Protein AF-A0A7V8YLW0-F1 (afdb_monomer_lite)

Sequence (93 aa):
MTFASPTLRLTEEQYRRIIGHCYDADRDPESKLLYEACGLLAGPVDAREEPTGVVSVVYPCANSEASARTYTVDSRDLIKAMRDAESRGDQLV

Structure (mmCIF, N/CA/C/O backbone):
data_AF-A0A7V8YLW0-F1
#
_entry.id   AF-A0A7V8YLW0-F1
#
loop_
_atom_site.group_PDB
_atom_site.id
_atom_site.type_symbol
_atom_site.label_atom_id
_atom_site.label_alt_id
_atom_site.label_comp_id
_atom_site.label_asym_id
_atom_site.label_entity_id
_atom_site.label_seq_id
_atom_site.pdbx_PDB_ins_code
_atom_site.Cartn_x
_atom_site.Cartn_y
_atom_site.Cartn_z
_atom_site.occupancy
_atom_site.B_iso_or_equiv
_atom_site.auth_seq_id
_atom_site.auth_comp_id
_atom_site.auth_asym_id
_atom_site.auth_atom_id
_atom_site.pdbx_PDB_model_num
ATOM 1 N N . MET A 1 1 ? 16.292 0.960 28.724 1.00 40.69 1 MET A N 1
ATOM 2 C CA . MET A 1 1 ? 15.693 1.507 27.491 1.00 40.69 1 MET A CA 1
ATOM 3 C C . MET A 1 1 ? 14.630 0.526 27.042 1.00 40.69 1 MET A C 1
ATOM 5 O O . MET A 1 1 ? 14.965 -0.537 26.542 1.00 40.69 1 MET A O 1
ATOM 9 N N . THR A 1 2 ? 13.370 0.809 27.348 1.00 46.03 2 THR A N 1
ATOM 10 C CA . THR A 1 2 ? 12.229 0.035 26.854 1.00 46.03 2 THR A CA 1
ATOM 11 C C . THR A 1 2 ? 12.013 0.452 25.405 1.00 46.03 2 THR A C 1
ATOM 13 O O . THR A 1 2 ? 11.732 1.620 25.150 1.00 46.03 2 THR A O 1
ATOM 16 N N . PHE A 1 3 ? 12.191 -0.463 24.452 1.00 49.94 3 PHE A N 1
ATOM 17 C CA . PHE A 1 3 ? 11.650 -0.246 23.114 1.00 49.94 3 PHE A CA 1
ATOM 18 C C . PHE A 1 3 ? 10.135 -0.093 23.275 1.00 49.94 3 PHE A C 1
ATOM 20 O O . PHE A 1 3 ? 9.500 -0.931 23.919 1.00 49.94 3 PHE A O 1
ATOM 27 N N . ALA A 1 4 ? 9.570 1.007 22.779 1.00 58.84 4 ALA A N 1
ATOM 28 C CA . ALA A 1 4 ? 8.125 1.145 22.690 1.00 58.84 4 ALA A CA 1
ATOM 29 C C . ALA A 1 4 ? 7.564 -0.053 21.899 1.00 58.84 4 ALA A C 1
ATOM 31 O O . ALA A 1 4 ? 8.195 -0.507 20.942 1.00 58.84 4 ALA A O 1
ATOM 32 N N . SER A 1 5 ? 6.413 -0.585 22.323 1.00 58.16 5 SER A N 1
ATOM 33 C CA . SER A 1 5 ? 5.667 -1.607 21.571 1.00 58.16 5 SER A CA 1
ATOM 34 C C . SER A 1 5 ? 5.543 -1.216 20.092 1.00 58.16 5 SER A C 1
ATOM 36 O O . SER A 1 5 ? 5.454 -0.023 19.805 1.00 58.16 5 SER A O 1
ATOM 38 N N . PRO A 1 6 ? 5.538 -2.183 19.154 1.00 59.88 6 PRO A N 1
ATOM 39 C CA . PRO A 1 6 ? 5.774 -1.904 17.744 1.00 59.88 6 PRO A CA 1
ATOM 40 C C . PRO A 1 6 ? 4.797 -0.869 17.180 1.00 59.88 6 PRO A C 1
ATOM 42 O O . PRO A 1 6 ? 3.579 -1.023 17.280 1.00 59.88 6 PRO A O 1
ATOM 45 N N . THR A 1 7 ? 5.397 0.158 16.573 1.00 81.69 7 THR A N 1
ATOM 46 C CA . THR A 1 7 ? 4.800 1.348 15.946 1.00 81.69 7 THR A CA 1
ATOM 47 C C . THR A 1 7 ? 3.882 1.021 14.755 1.00 81.69 7 THR A C 1
ATOM 49 O O . THR A 1 7 ? 3.087 1.861 14.356 1.00 81.69 7 THR A O 1
ATOM 52 N N . LEU A 1 8 ? 3.929 -0.206 14.218 1.00 92.25 8 LEU A N 1
ATOM 53 C CA . LEU A 1 8 ? 3.061 -0.697 13.142 1.00 92.25 8 LEU A CA 1
ATOM 54 C C . LEU A 1 8 ? 2.808 -2.205 13.314 1.00 92.25 8 LEU A C 1
ATOM 56 O O . LEU A 1 8 ? 3.739 -2.968 13.581 1.00 92.25 8 LEU A O 1
ATOM 60 N N . ARG A 1 9 ? 1.561 -2.650 13.156 1.00 95.06 9 ARG A N 1
ATOM 61 C CA . ARG A 1 9 ? 1.119 -4.039 13.331 1.00 95.06 9 ARG A CA 1
ATOM 62 C C . ARG A 1 9 ? 0.425 -4.529 12.069 1.00 95.06 9 ARG A C 1
ATOM 64 O O . ARG A 1 9 ? -0.590 -3.972 11.661 1.00 95.06 9 ARG A O 1
ATOM 71 N N . LEU A 1 10 ? 0.977 -5.600 11.511 1.00 96.25 10 LEU A N 1
ATOM 72 C CA . LEU A 1 10 ? 0.499 -6.291 10.319 1.00 96.25 10 LEU A CA 1
ATOM 73 C C . LEU A 1 10 ? 0.079 -7.714 10.692 1.00 96.25 10 LEU A C 1
ATOM 75 O O . LEU A 1 10 ? 0.688 -8.337 11.566 1.00 96.25 10 LEU A O 1
ATOM 79 N N . THR A 1 11 ? -0.901 -8.265 9.985 1.00 97.31 11 THR A N 1
ATOM 80 C CA . THR A 1 11 ? -1.076 -9.718 9.921 1.00 97.31 11 THR A CA 1
ATOM 81 C C . THR A 1 11 ? 0.031 -10.340 9.068 1.00 97.31 11 THR A C 1
ATOM 83 O O . THR A 1 11 ? 0.662 -9.674 8.241 1.00 97.31 11 THR A O 1
ATOM 86 N N . GLU A 1 12 ? 0.261 -11.644 9.224 1.00 97.94 12 GLU A N 1
ATOM 87 C CA . GLU A 1 12 ? 1.215 -12.359 8.369 1.00 97.94 12 GLU A CA 1
ATOM 88 C C . GLU A 1 12 ? 0.814 -12.299 6.884 1.00 97.94 12 GLU A C 1
ATOM 90 O O . GLU A 1 12 ? 1.670 -12.191 6.009 1.00 97.94 12 GLU A O 1
ATOM 95 N N . GLU A 1 13 ? -0.487 -12.311 6.591 1.00 98.38 13 GLU A N 1
ATOM 96 C CA . GLU A 1 13 ? -1.011 -12.168 5.232 1.00 98.38 13 GLU A CA 1
ATOM 97 C C . GLU A 1 13 ? -0.676 -10.797 4.630 1.00 98.38 13 GLU A C 1
ATOM 99 O O . GLU A 1 13 ? -0.168 -10.722 3.512 1.00 98.38 13 GLU A O 1
ATOM 104 N N . GLN A 1 14 ? -0.892 -9.715 5.384 1.00 98.31 14 GLN A N 1
ATOM 105 C CA . GLN A 1 14 ? -0.547 -8.357 4.957 1.00 98.31 14 GLN A CA 1
ATOM 106 C C . GLN A 1 14 ? 0.960 -8.213 4.732 1.00 98.31 14 GLN A C 1
ATOM 108 O O . GLN A 1 14 ? 1.380 -7.670 3.712 1.00 98.31 14 GLN A O 1
ATOM 113 N N . TYR A 1 15 ? 1.780 -8.759 5.632 1.00 97.56 15 TYR A N 1
ATOM 114 C CA . TYR A 1 15 ? 3.231 -8.778 5.461 1.00 97.56 15 TYR A CA 1
ATOM 115 C C . TYR A 1 15 ? 3.644 -9.520 4.183 1.00 97.56 15 TYR A C 1
ATOM 117 O O . TYR A 1 15 ? 4.390 -8.983 3.365 1.00 97.56 15 TYR A O 1
ATOM 125 N N . ARG A 1 16 ? 3.117 -10.729 3.955 1.00 98.25 16 ARG A N 1
ATOM 126 C CA . ARG A 1 16 ? 3.396 -11.500 2.734 1.00 98.25 16 ARG A CA 1
ATOM 127 C C . ARG A 1 16 ? 2.928 -10.777 1.476 1.00 98.25 16 ARG A C 1
ATOM 129 O O . ARG A 1 16 ? 3.607 -10.868 0.462 1.00 98.25 16 ARG A O 1
ATOM 136 N N . ARG A 1 17 ? 1.815 -10.044 1.533 1.00 98.12 17 ARG A N 1
ATOM 137 C CA . ARG A 1 17 ? 1.332 -9.217 0.419 1.00 98.12 17 ARG A CA 1
ATOM 138 C C . ARG A 1 17 ? 2.309 -8.092 0.075 1.00 98.12 17 ARG A C 1
ATOM 140 O O . ARG A 1 17 ? 2.563 -7.881 -1.106 1.00 98.12 17 ARG A O 1
ATOM 147 N N . ILE A 1 18 ? 2.881 -7.421 1.077 1.00 97.88 18 ILE A N 1
ATOM 148 C CA . ILE A 1 18 ? 3.915 -6.388 0.879 1.00 97.88 18 ILE A CA 1
ATOM 149 C C . ILE A 1 18 ? 5.161 -7.009 0.240 1.00 97.88 18 ILE A C 1
ATOM 151 O O . ILE A 1 18 ? 5.628 -6.541 -0.791 1.00 97.88 18 ILE A O 1
ATOM 155 N N . ILE A 1 19 ? 5.671 -8.101 0.813 1.00 97.75 19 ILE A N 1
ATOM 156 C CA . ILE A 1 19 ? 6.880 -8.754 0.297 1.00 97.75 19 ILE A CA 1
ATOM 157 C C . ILE A 1 19 ? 6.661 -9.332 -1.105 1.00 97.75 19 ILE A C 1
ATOM 159 O O . ILE A 1 19 ? 7.532 -9.198 -1.959 1.00 97.75 19 ILE A O 1
ATOM 163 N N . GLY A 1 20 ? 5.499 -9.935 -1.367 1.00 97.25 20 GLY A N 1
ATOM 164 C CA . GLY A 1 20 ? 5.121 -10.402 -2.700 1.00 97.25 20 GLY A CA 1
ATOM 165 C C . GLY A 1 20 ? 5.154 -9.270 -3.724 1.00 97.25 20 GLY A C 1
ATOM 166 O O . GLY A 1 20 ? 5.777 -9.417 -4.768 1.00 97.25 20 GLY A O 1
ATOM 167 N N . HIS A 1 21 ? 4.608 -8.101 -3.377 1.00 96.50 21 HIS A N 1
ATOM 168 C CA . HIS A 1 21 ? 4.655 -6.927 -4.246 1.00 96.50 21 HIS A CA 1
ATOM 169 C C . HIS A 1 21 ? 6.087 -6.492 -4.597 1.00 96.50 21 HIS A C 1
ATOM 171 O O . HIS A 1 21 ? 6.352 -6.170 -5.752 1.00 96.50 21 HIS A O 1
ATOM 177 N N . CYS A 1 22 ? 7.030 -6.562 -3.651 1.00 95.31 22 CYS A N 1
ATOM 178 C CA . CYS A 1 22 ? 8.442 -6.274 -3.926 1.00 95.31 22 CYS A CA 1
ATOM 179 C C . CYS A 1 22 ? 9.070 -7.223 -4.960 1.00 95.31 22 CYS A C 1
ATOM 181 O O . CYS A 1 22 ? 9.969 -6.816 -5.695 1.00 95.31 22 CYS A O 1
ATOM 183 N N . TYR A 1 23 ? 8.631 -8.483 -5.016 1.00 94.25 23 TYR A N 1
ATOM 184 C CA . TYR A 1 23 ? 9.125 -9.461 -5.990 1.00 94.25 23 TYR A CA 1
ATOM 185 C C . TYR A 1 23 ? 8.394 -9.400 -7.336 1.00 94.25 23 TYR A C 1
ATOM 187 O O . TYR A 1 23 ? 9.000 -9.723 -8.360 1.00 94.25 23 TYR A O 1
ATOM 195 N N . ASP A 1 24 ? 7.137 -8.957 -7.325 1.00 92.94 24 ASP A N 1
ATOM 196 C CA . ASP A 1 24 ? 6.276 -8.827 -8.505 1.00 92.94 24 ASP A CA 1
ATOM 197 C C . ASP A 1 24 ? 6.404 -7.459 -9.199 1.00 92.94 24 ASP A C 1
ATOM 199 O O . ASP A 1 24 ? 5.717 -7.212 -10.189 1.00 92.94 24 ASP A O 1
ATOM 203 N N . ALA A 1 25 ? 7.259 -6.565 -8.692 1.00 89.25 25 ALA A N 1
ATOM 204 C CA . ALA A 1 25 ? 7.458 -5.239 -9.264 1.00 89.25 25 ALA A CA 1
ATOM 205 C C . ALA A 1 25 ? 7.891 -5.300 -10.740 1.00 89.25 25 ALA A C 1
ATOM 207 O O . ALA A 1 25 ? 8.655 -6.177 -11.164 1.00 89.25 25 ALA A O 1
ATOM 208 N N . ASP A 1 26 ? 7.424 -4.325 -11.520 1.00 87.75 26 ASP A N 1
ATOM 209 C CA . ASP A 1 26 ? 7.806 -4.183 -12.923 1.00 87.75 26 ASP A CA 1
ATOM 210 C C . ASP A 1 26 ? 9.316 -3.964 -13.071 1.00 87.75 26 ASP A C 1
ATOM 212 O O . ASP A 1 26 ? 10.010 -3.544 -12.144 1.00 87.75 26 ASP A O 1
ATOM 216 N N . ARG A 1 27 ? 9.850 -4.274 -14.254 1.00 92.31 27 ARG A N 1
ATOM 217 C CA . ARG A 1 27 ? 11.288 -4.193 -14.528 1.00 92.31 27 ARG A CA 1
ATOM 218 C C . ARG A 1 27 ? 11.610 -3.088 -15.507 1.00 92.31 27 ARG A C 1
ATOM 220 O O . ARG A 1 27 ? 10.982 -2.974 -16.557 1.00 92.31 27 ARG A O 1
ATOM 227 N N . ASP A 1 28 ? 12.707 -2.406 -15.221 1.00 87.94 28 ASP A N 1
ATOM 228 C CA . ASP A 1 28 ? 13.402 -1.572 -16.181 1.00 87.94 28 ASP A CA 1
ATOM 229 C C . ASP A 1 28 ? 13.825 -2.419 -17.398 1.00 87.94 28 ASP A C 1
ATOM 231 O O . ASP A 1 28 ? 14.554 -3.411 -17.247 1.00 87.94 28 ASP A O 1
ATOM 235 N N . PRO A 1 29 ? 13.384 -2.070 -18.619 1.00 88.94 29 PRO A N 1
ATOM 236 C CA . PRO A 1 29 ? 13.701 -2.845 -19.808 1.00 88.94 29 PRO A CA 1
ATOM 237 C C . PRO A 1 29 ? 15.193 -2.817 -20.166 1.00 88.94 29 PRO A C 1
ATOM 239 O O . PRO A 1 29 ? 15.665 -3.783 -20.776 1.00 88.94 29 PRO A O 1
ATOM 242 N N . GLU A 1 30 ? 15.937 -1.781 -1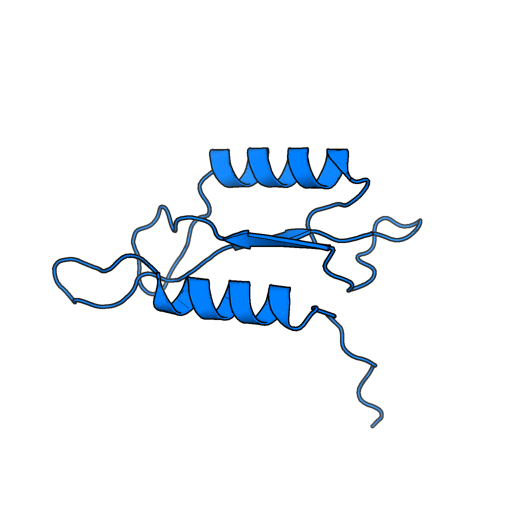9.778 1.00 91.25 30 GLU A N 1
ATOM 243 C CA . GLU A 1 30 ? 17.365 -1.621 -20.059 1.00 91.25 30 GLU A CA 1
ATOM 244 C C . GLU A 1 30 ? 18.222 -2.209 -18.938 1.00 91.25 30 GLU A C 1
ATOM 246 O O . GLU A 1 30 ? 18.991 -3.144 -19.171 1.00 91.25 30 GLU A O 1
ATOM 251 N N . SER A 1 31 ? 18.066 -1.707 -17.709 1.00 90.50 31 SER A N 1
ATOM 252 C CA . SER A 1 31 ? 18.915 -2.108 -16.577 1.00 90.50 31 SER A CA 1
ATOM 253 C C . SER A 1 31 ? 18.529 -3.463 -15.974 1.00 90.50 31 SER A C 1
ATOM 255 O O . SER A 1 31 ? 19.311 -4.048 -15.221 1.00 90.50 31 SER A O 1
ATOM 257 N N . LYS A 1 32 ? 17.331 -3.976 -16.303 1.00 89.81 32 LYS A N 1
ATOM 258 C CA . LYS A 1 32 ? 16.704 -5.190 -15.737 1.00 89.81 32 LYS A CA 1
ATOM 259 C C . LYS A 1 32 ? 16.451 -5.133 -14.231 1.00 89.81 32 LYS A C 1
ATOM 261 O O . LYS A 1 32 ? 16.012 -6.135 -13.650 1.00 89.81 32 LYS A O 1
ATOM 266 N N . LEU A 1 33 ? 16.700 -3.981 -13.609 1.00 90.06 33 LEU A N 1
ATOM 267 C CA . LEU A 1 33 ? 16.373 -3.733 -12.217 1.00 90.06 33 LEU A CA 1
ATOM 268 C C . LEU A 1 33 ? 14.857 -3.706 -12.040 1.00 90.06 33 LEU A C 1
ATOM 270 O O . LEU A 1 33 ? 14.121 -3.292 -12.932 1.00 90.06 33 LEU A O 1
ATOM 274 N N . LEU A 1 34 ? 14.408 -4.173 -10.881 1.00 93.12 34 LEU A N 1
ATOM 275 C CA . LEU A 1 34 ? 13.025 -3.996 -10.462 1.00 93.12 34 LEU A CA 1
ATOM 276 C C . LEU A 1 34 ? 12.806 -2.517 -10.146 1.00 93.12 34 LEU A C 1
ATOM 278 O O . LEU A 1 34 ? 13.664 -1.884 -9.523 1.00 93.12 34 LEU A O 1
ATOM 282 N N . TYR A 1 35 ? 11.674 -1.979 -10.575 1.00 95.06 35 TYR A N 1
ATOM 283 C CA . TYR A 1 35 ? 11.193 -0.706 -10.077 1.00 95.06 35 TYR A CA 1
ATOM 284 C C . TYR A 1 35 ? 10.887 -0.821 -8.586 1.00 95.06 35 TYR A C 1
ATOM 286 O O . TYR A 1 35 ? 10.610 -1.900 -8.060 1.00 95.06 35 TYR A O 1
ATOM 294 N N . GLU A 1 36 ? 10.995 0.304 -7.894 1.00 95.69 36 GLU A N 1
ATOM 295 C CA . GLU A 1 36 ? 10.610 0.401 -6.496 1.00 95.69 36 GLU A CA 1
ATOM 296 C C . GLU A 1 36 ? 9.112 0.062 -6.367 1.00 95.69 36 GLU A C 1
ATOM 298 O O . GLU A 1 36 ? 8.310 0.454 -7.219 1.00 95.69 36 GLU A O 1
ATOM 303 N N . ALA A 1 37 ? 8.772 -0.730 -5.347 1.00 96.00 37 ALA A N 1
ATOM 304 C CA . ALA A 1 37 ? 7.440 -1.286 -5.121 1.00 96.00 37 ALA A CA 1
ATOM 305 C C . ALA A 1 37 ? 6.700 -0.481 -4.041 1.00 96.00 37 ALA A C 1
ATOM 307 O O . ALA A 1 37 ? 6.635 -0.878 -2.872 1.00 96.00 37 ALA A O 1
ATOM 308 N N . CYS A 1 38 ? 6.160 0.668 -4.447 1.00 96.50 38 CYS A N 1
ATOM 309 C CA . CYS A 1 38 ? 5.422 1.559 -3.566 1.00 96.50 38 CYS A CA 1
ATOM 310 C C . CYS A 1 38 ? 3.992 1.072 -3.288 1.00 96.50 38 CYS A C 1
ATOM 312 O O . CYS A 1 38 ? 3.380 0.296 -4.021 1.00 96.50 38 CYS A O 1
ATOM 314 N N . GLY A 1 39 ? 3.408 1.576 -2.208 1.00 97.06 39 GLY A N 1
ATOM 315 C CA . GLY A 1 39 ? 2.033 1.261 -1.854 1.00 97.06 39 GLY A CA 1
ATOM 316 C C . GLY A 1 39 ? 1.519 2.121 -0.717 1.00 97.06 39 GLY A C 1
ATOM 317 O O . GLY A 1 39 ? 2.232 2.969 -0.180 1.00 97.06 39 GLY A O 1
ATOM 318 N N . LEU A 1 40 ? 0.265 1.882 -0.352 1.00 98.31 40 LEU A N 1
ATOM 319 C CA . LEU A 1 40 ? -0.432 2.580 0.722 1.00 98.31 40 LEU A CA 1
ATOM 320 C C . LEU A 1 40 ? -0.918 1.581 1.773 1.00 98.31 40 LEU A C 1
ATOM 322 O O . LEU A 1 40 ? -1.265 0.437 1.458 1.00 98.31 40 LEU A O 1
ATOM 326 N N . LEU A 1 41 ? -0.986 2.035 3.019 1.00 98.31 41 LEU A N 1
ATOM 327 C CA . LEU A 1 41 ? -1.571 1.301 4.134 1.00 98.31 41 LEU A CA 1
ATOM 328 C C . LEU A 1 41 ? -2.822 2.037 4.600 1.00 98.31 41 LEU A C 1
ATOM 330 O O . LEU A 1 41 ? -2.856 3.265 4.586 1.00 98.31 41 LEU A O 1
ATOM 334 N N . ALA A 1 42 ? -3.840 1.286 5.008 1.00 98.44 42 ALA A N 1
ATOM 335 C CA . ALA A 1 42 ? -4.968 1.831 5.748 1.00 98.44 42 ALA A CA 1
ATOM 336 C C . ALA A 1 42 ? -5.119 1.144 7.096 1.00 98.44 42 ALA A C 1
ATOM 338 O O . ALA A 1 42 ? -4.732 -0.018 7.263 1.00 98.44 42 ALA A O 1
ATOM 339 N N . GLY A 1 43 ? -5.697 1.870 8.041 1.00 97.88 43 GLY A N 1
ATOM 340 C CA . GLY A 1 43 ? -5.956 1.384 9.380 1.00 97.88 43 GLY A CA 1
ATOM 341 C C . GLY A 1 43 ? -6.798 2.350 10.206 1.00 97.88 43 GLY A C 1
ATOM 342 O O . GLY A 1 43 ? -7.051 3.484 9.786 1.00 97.88 43 GLY A O 1
ATOM 343 N N . PRO A 1 44 ? -7.227 1.908 11.397 1.00 97.31 44 PRO A N 1
ATOM 344 C CA . PRO A 1 44 ? -8.027 2.738 12.275 1.00 97.31 44 PRO A CA 1
ATOM 345 C C . PRO A 1 44 ? -7.186 3.855 12.897 1.00 97.31 44 PRO A C 1
ATOM 347 O O . PRO A 1 44 ? -6.043 3.638 13.329 1.00 97.31 44 PRO A O 1
ATOM 350 N N . VAL A 1 45 ? -7.809 5.025 13.012 1.00 95.19 45 VAL A N 1
ATOM 351 C CA . VAL A 1 45 ? -7.313 6.190 13.752 1.00 95.19 45 VAL A CA 1
ATOM 352 C C . VAL A 1 45 ? -8.065 6.341 15.077 1.00 95.19 45 VAL A C 1
ATOM 354 O O . VAL A 1 45 ? -9.180 5.837 15.234 1.00 95.19 45 VAL A O 1
ATOM 357 N N . ASP A 1 46 ? -7.448 6.986 16.062 1.00 94.31 46 ASP A N 1
ATOM 358 C CA . ASP A 1 46 ? -8.087 7.267 17.345 1.00 94.31 46 ASP A CA 1
ATOM 359 C C . ASP A 1 46 ? -8.989 8.518 17.293 1.00 94.31 46 ASP A C 1
ATOM 361 O O . ASP A 1 46 ? -9.190 9.142 16.251 1.00 94.31 46 ASP A O 1
ATOM 365 N N . ALA A 1 47 ? -9.560 8.905 18.438 1.00 94.19 47 ALA A N 1
ATOM 366 C CA . ALA A 1 47 ? -10.454 10.064 18.531 1.00 94.19 47 ALA A CA 1
ATOM 367 C C . ALA A 1 47 ? -9.782 11.420 18.218 1.00 94.19 47 ALA A C 1
ATOM 369 O O . ALA A 1 47 ? -10.470 12.439 18.173 1.00 94.19 47 ALA A O 1
ATOM 370 N N . ARG A 1 48 ? -8.454 11.453 18.064 1.00 94.12 48 ARG A N 1
ATOM 371 C CA . ARG A 1 48 ? -7.657 12.623 17.678 1.00 94.12 48 ARG A CA 1
ATOM 372 C C . ARG A 1 48 ? -7.166 12.534 16.233 1.00 94.12 48 ARG A C 1
ATOM 374 O O . ARG A 1 48 ? -6.342 13.353 15.854 1.00 94.12 48 ARG A O 1
ATOM 381 N N . GLU A 1 49 ? -7.674 11.570 15.464 1.00 92.56 49 G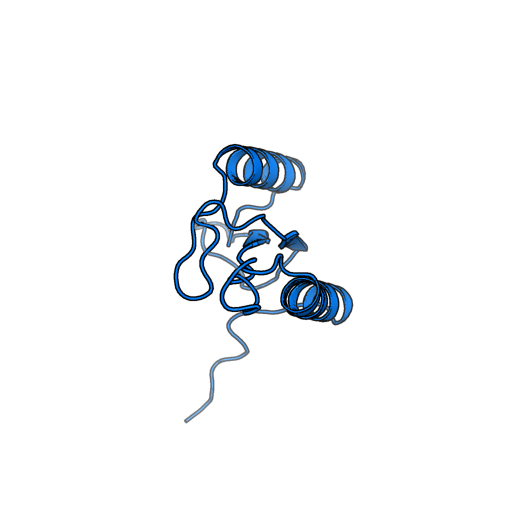LU A N 1
ATOM 382 C CA . GLU A 1 49 ? -7.243 11.269 14.094 1.00 92.56 49 GLU A CA 1
ATOM 383 C C . GLU A 1 49 ? -5.791 10.770 14.005 1.00 92.56 49 GLU A C 1
ATOM 385 O O . GLU A 1 49 ? -5.177 10.805 12.943 1.00 92.56 49 GLU A O 1
ATOM 390 N N . GLU A 1 50 ? -5.241 10.245 15.105 1.00 92.62 50 GLU A N 1
ATOM 391 C CA . GLU A 1 50 ? -3.895 9.675 15.110 1.00 92.62 50 GLU A CA 1
ATOM 392 C C . GLU A 1 50 ? -3.938 8.181 14.752 1.00 92.62 50 GLU A C 1
ATOM 394 O O . GLU A 1 50 ? -4.763 7.440 15.305 1.00 92.62 50 GLU A O 1
ATOM 399 N N . PRO A 1 51 ? -3.044 7.681 13.878 1.00 93.88 51 PRO A N 1
ATOM 400 C CA . PRO A 1 51 ? -2.960 6.262 13.567 1.00 93.88 51 PRO A CA 1
ATOM 401 C C . PRO A 1 51 ? -2.776 5.406 14.816 1.00 93.88 51 PRO A C 1
ATOM 403 O O . PRO A 1 51 ? -1.820 5.559 15.579 1.00 93.88 51 PRO A O 1
ATOM 406 N N . THR A 1 52 ? -3.638 4.406 14.993 1.00 94.12 52 THR A N 1
ATOM 407 C CA . THR A 1 52 ? -3.470 3.452 16.099 1.00 94.12 52 THR A CA 1
ATOM 408 C C . THR A 1 52 ? -2.274 2.520 15.888 1.00 94.12 52 THR A C 1
ATOM 410 O O . THR A 1 52 ? -1.889 1.800 16.809 1.00 94.12 52 THR A O 1
ATOM 413 N N . GLY A 1 53 ? -1.707 2.476 14.677 1.00 94.62 53 GLY A N 1
ATOM 414 C CA . GLY A 1 53 ? -0.625 1.578 14.277 1.00 94.62 53 GLY A CA 1
ATOM 415 C C . GLY A 1 53 ? -1.087 0.163 13.916 1.00 94.62 53 GLY A C 1
ATOM 416 O O . GLY A 1 53 ? -0.254 -0.723 13.776 1.00 94.62 53 GLY A O 1
ATOM 417 N N . VAL A 1 54 ? -2.391 -0.110 13.814 1.00 96.12 54 VAL A N 1
ATOM 418 C CA . VAL A 1 54 ? -2.907 -1.353 13.208 1.00 96.12 54 VAL A CA 1
ATOM 419 C C . VAL A 1 54 ? -3.140 -1.112 11.723 1.00 96.12 54 VAL A C 1
ATOM 421 O O . VAL A 1 54 ? -3.740 -0.107 11.370 1.00 96.12 54 VAL A O 1
ATOM 424 N N . VAL A 1 55 ? -2.721 -2.041 10.867 1.00 97.81 55 VAL A N 1
ATOM 425 C CA . VAL A 1 55 ? -3.086 -2.028 9.446 1.00 97.81 55 VAL A CA 1
ATOM 426 C C . VAL A 1 55 ? -4.287 -2.935 9.227 1.00 97.81 55 VAL A C 1
ATOM 428 O O . VAL A 1 55 ? -4.283 -4.104 9.618 1.00 97.81 55 VAL A O 1
ATOM 431 N N . SER A 1 56 ? -5.311 -2.415 8.567 1.00 97.62 56 SER A N 1
ATOM 432 C CA . SER A 1 56 ? -6.469 -3.174 8.103 1.00 97.62 56 SER A CA 1
ATOM 433 C C . SER A 1 56 ? -6.297 -3.626 6.651 1.00 97.62 56 SER A C 1
ATOM 435 O O . SER A 1 56 ? -6.637 -4.765 6.323 1.00 97.62 56 SER A O 1
ATOM 437 N N . VAL A 1 57 ? -5.702 -2.792 5.790 1.00 98.19 57 VAL A N 1
ATOM 438 C CA . VAL A 1 57 ? -5.557 -3.063 4.350 1.00 98.19 57 VAL A CA 1
ATOM 439 C C . VAL A 1 57 ? -4.196 -2.607 3.821 1.00 98.19 57 VAL A C 1
ATOM 441 O O . VAL A 1 57 ? -3.672 -1.567 4.207 1.00 98.19 57 VAL A O 1
ATOM 444 N N . VAL A 1 58 ? -3.645 -3.396 2.894 1.00 98.56 58 VAL A N 1
ATOM 445 C CA . VAL A 1 58 ? -2.446 -3.070 2.110 1.00 98.56 58 VAL A CA 1
ATOM 446 C C . VAL A 1 58 ? -2.849 -2.890 0.648 1.00 98.56 58 VAL A C 1
ATOM 448 O O . VAL A 1 58 ? -3.380 -3.826 0.031 1.00 98.56 58 VAL A O 1
ATOM 451 N N . TYR A 1 59 ? -2.525 -1.732 0.077 1.00 98.25 59 TYR A N 1
ATOM 452 C CA . TYR A 1 59 ? -2.732 -1.403 -1.331 1.00 98.25 59 TYR A CA 1
ATOM 453 C C . TYR A 1 59 ? -1.381 -1.339 -2.059 1.00 98.25 59 TYR A C 1
ATOM 455 O O . TYR A 1 59 ? -0.707 -0.313 -1.993 1.00 98.25 59 TYR A O 1
ATOM 463 N N . PRO A 1 60 ? -0.964 -2.415 -2.749 1.00 97.12 60 PRO A N 1
ATOM 464 C CA . PRO A 1 60 ? 0.112 -2.337 -3.730 1.00 97.12 60 PRO A CA 1
ATOM 465 C C . PRO A 1 60 ? -0.250 -1.330 -4.820 1.00 97.12 60 PRO A C 1
ATOM 467 O O . PRO A 1 60 ? -1.379 -1.366 -5.325 1.00 97.12 60 PRO A O 1
ATOM 470 N N . CYS A 1 61 ? 0.690 -0.466 -5.185 1.00 95.69 61 CYS A N 1
ATOM 471 C CA . CYS A 1 61 ? 0.502 0.542 -6.219 1.00 95.69 61 CYS A CA 1
ATOM 472 C C . CYS A 1 61 ? 1.531 0.342 -7.329 1.00 95.69 61 CYS A C 1
ATOM 474 O O . CYS A 1 61 ? 2.625 -0.172 -7.107 1.00 95.69 61 CYS A O 1
ATOM 476 N N . ALA A 1 62 ? 1.185 0.749 -8.547 1.00 88.62 62 ALA A N 1
ATOM 477 C CA . ALA A 1 62 ? 2.194 0.849 -9.590 1.00 88.62 62 ALA A CA 1
ATOM 478 C C . ALA A 1 62 ? 3.053 2.097 -9.343 1.00 88.62 62 ALA A C 1
ATOM 480 O O . ALA A 1 62 ? 2.523 3.183 -9.094 1.00 88.62 62 ALA A O 1
ATOM 481 N N . ASN A 1 63 ? 4.373 1.957 -9.458 1.00 94.69 63 ASN A N 1
ATOM 482 C CA . ASN A 1 63 ? 5.278 3.096 -9.428 1.00 94.69 63 ASN A CA 1
ATOM 483 C C . ASN A 1 63 ? 5.233 3.831 -10.774 1.00 94.69 63 ASN A C 1
ATOM 485 O O . ASN A 1 63 ? 5.846 3.404 -11.755 1.00 94.69 63 ASN A O 1
ATOM 489 N N . SER A 1 64 ? 4.532 4.964 -10.817 1.00 95.75 64 SER A N 1
ATOM 490 C CA . SER A 1 64 ? 4.345 5.735 -12.049 1.00 95.75 64 SER A CA 1
ATOM 491 C C . SER A 1 64 ? 5.615 6.441 -12.538 1.00 95.75 64 SER A C 1
ATOM 493 O O . SER A 1 64 ? 5.624 6.946 -13.657 1.00 95.75 64 SER A 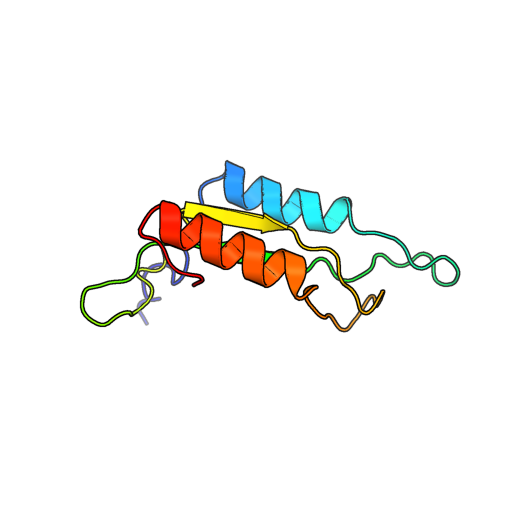O 1
ATOM 495 N N . GLU A 1 65 ? 6.684 6.490 -11.734 1.00 96.00 65 GLU A N 1
ATOM 496 C CA . GLU A 1 65 ? 7.996 6.981 -12.178 1.00 96.00 65 GLU A CA 1
ATOM 497 C C . GLU A 1 65 ? 8.815 5.931 -12.924 1.00 96.00 65 GLU A C 1
ATOM 499 O O . GLU A 1 65 ? 9.826 6.292 -13.523 1.00 96.00 65 GLU A O 1
ATOM 504 N N . ALA A 1 66 ? 8.406 4.655 -12.897 1.00 94.75 66 ALA A N 1
ATOM 505 C CA . ALA A 1 66 ? 9.138 3.568 -13.544 1.00 94.75 66 ALA A CA 1
ATOM 506 C C . ALA A 1 66 ? 10.639 3.597 -13.172 1.00 94.75 66 ALA A C 1
ATOM 508 O O . ALA A 1 66 ? 11.525 3.592 -14.029 1.00 94.75 66 ALA A O 1
ATOM 509 N N . SER A 1 67 ? 10.920 3.696 -11.866 1.00 94.50 67 SER A N 1
ATOM 510 C CA . SER A 1 67 ? 12.258 3.914 -11.312 1.00 94.50 67 SER A CA 1
ATOM 511 C C . SER A 1 67 ? 12.568 2.903 -10.216 1.00 94.50 67 SER A C 1
ATOM 513 O O . SER A 1 67 ? 11.737 2.594 -9.372 1.00 94.50 67 SER A O 1
ATOM 515 N N . ALA A 1 68 ? 13.803 2.403 -10.195 1.00 94.81 68 ALA A N 1
ATOM 516 C CA . ALA A 1 68 ? 14.299 1.510 -9.144 1.00 94.81 68 ALA A CA 1
ATOM 517 C C . ALA A 1 68 ? 14.678 2.241 -7.839 1.00 94.81 68 ALA A C 1
ATOM 519 O O . ALA A 1 68 ? 15.125 1.607 -6.885 1.00 94.81 68 ALA A O 1
ATOM 520 N N . ARG A 1 69 ? 14.610 3.580 -7.812 1.00 94.00 69 ARG A N 1
ATOM 521 C CA . ARG A 1 69 ? 15.135 4.407 -6.704 1.00 94.00 69 ARG A CA 1
ATOM 522 C C . ARG A 1 69 ? 14.143 5.415 -6.153 1.00 94.00 69 ARG A C 1
ATOM 524 O O . ARG A 1 69 ? 14.247 5.794 -4.992 1.00 94.00 69 ARG A O 1
ATOM 531 N N . THR A 1 70 ? 13.265 5.903 -7.010 1.00 96.62 70 THR A N 1
ATOM 532 C CA . THR A 1 70 ? 12.273 6.925 -6.698 1.00 96.62 70 THR A CA 1
ATOM 533 C C . THR A 1 70 ? 10.904 6.380 -7.037 1.00 96.62 70 THR A C 1
ATOM 535 O O . THR A 1 70 ? 10.787 5.415 -7.799 1.00 96.62 70 THR A O 1
ATOM 538 N N . TYR A 1 71 ? 9.878 6.972 -6.443 1.00 97.06 71 TYR A N 1
ATOM 539 C CA . TYR A 1 71 ? 8.525 6.520 -6.661 1.00 97.06 71 TYR A CA 1
ATOM 540 C C . TYR A 1 71 ? 7.548 7.676 -6.689 1.00 97.06 71 TYR A C 1
ATOM 542 O O . TYR A 1 71 ? 7.684 8.653 -5.955 1.00 97.06 71 TYR A O 1
ATOM 550 N N . THR A 1 72 ? 6.507 7.478 -7.486 1.00 97.44 72 THR A N 1
ATOM 551 C CA . THR A 1 72 ? 5.255 8.210 -7.368 1.00 97.44 72 THR A CA 1
ATOM 552 C C . THR A 1 72 ? 4.123 7.192 -7.389 1.00 97.44 72 THR A C 1
ATOM 554 O O . THR A 1 72 ? 4.105 6.284 -8.221 1.00 97.44 72 THR A O 1
ATOM 557 N N . VAL A 1 73 ? 3.191 7.327 -6.446 1.00 96.62 73 VAL A N 1
ATOM 558 C CA . VAL A 1 73 ? 1.929 6.580 -6.471 1.00 96.62 73 VAL A CA 1
ATOM 559 C C . VAL A 1 73 ? 1.009 7.244 -7.492 1.00 96.62 73 VAL A C 1
ATOM 561 O O . VAL A 1 73 ? 0.770 8.452 -7.409 1.00 96.62 73 VAL A O 1
ATOM 564 N N . ASP A 1 74 ? 0.467 6.470 -8.435 1.00 94.38 74 ASP A N 1
ATOM 565 C CA . ASP A 1 74 ? -0.515 6.993 -9.388 1.00 94.38 74 ASP A CA 1
ATOM 566 C C . ASP A 1 74 ? -1.723 7.587 -8.643 1.00 94.38 74 ASP A C 1
ATOM 568 O O . ASP A 1 74 ? -2.289 6.986 -7.725 1.00 94.38 74 ASP A O 1
ATOM 572 N N . SER A 1 75 ? -2.152 8.789 -9.036 1.00 95.81 75 SER A N 1
ATOM 573 C CA . SER A 1 75 ? -3.227 9.494 -8.329 1.00 95.81 75 SER A CA 1
ATOM 574 C C . SER A 1 75 ? -4.560 8.738 -8.345 1.00 95.81 75 SER A C 1
ATOM 576 O O . SER A 1 75 ? -5.378 8.926 -7.443 1.00 95.81 75 SER A O 1
ATOM 578 N N . ARG A 1 76 ? -4.813 7.877 -9.341 1.00 96.12 76 ARG A N 1
ATOM 579 C CA . ARG A 1 76 ? -6.019 7.037 -9.376 1.00 96.12 76 ARG A CA 1
ATOM 580 C C . ARG A 1 76 ? -5.958 5.949 -8.314 1.00 96.12 76 ARG A C 1
ATOM 582 O O . ARG A 1 76 ? -6.981 5.702 -7.676 1.00 96.12 76 ARG A O 1
ATOM 589 N N . ASP A 1 77 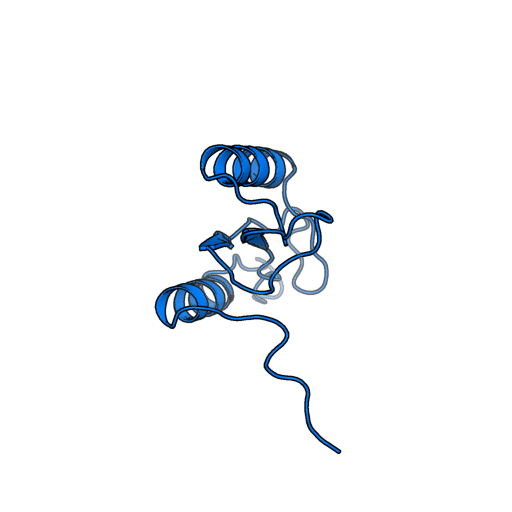? -4.789 5.349 -8.106 1.00 96.38 77 ASP A N 1
ATOM 590 C CA . ASP A 1 77 ? -4.579 4.354 -7.053 1.00 96.38 77 ASP A CA 1
ATOM 591 C C . ASP A 1 77 ? -4.738 4.992 -5.673 1.00 96.38 77 ASP A C 1
ATOM 593 O O . ASP A 1 77 ? -5.462 4.451 -4.837 1.00 96.38 77 ASP A O 1
ATOM 597 N N . LEU A 1 78 ? -4.183 6.193 -5.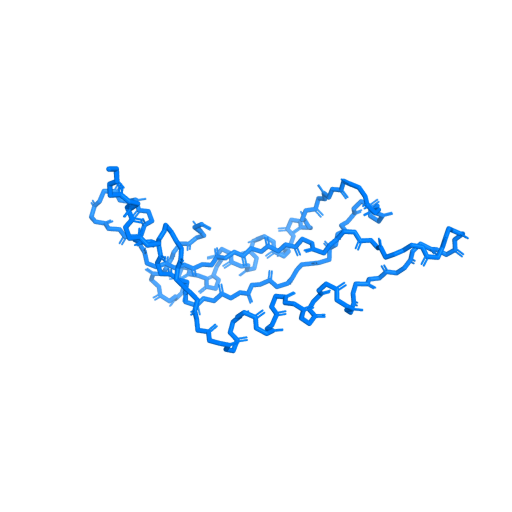472 1.00 97.19 78 LEU A N 1
ATOM 598 C CA . LEU A 1 78 ? -4.368 6.963 -4.240 1.00 97.19 78 LEU A CA 1
ATOM 599 C C . LEU A 1 78 ? -5.851 7.236 -3.950 1.00 97.19 78 LEU A C 1
ATOM 601 O O . LEU A 1 78 ? -6.348 6.884 -2.883 1.00 97.19 78 LEU A O 1
ATOM 605 N N . ILE A 1 79 ? -6.585 7.814 -4.907 1.00 97.94 79 ILE A N 1
ATOM 606 C CA . ILE A 1 79 ? -8.010 8.143 -4.725 1.00 97.94 79 ILE A CA 1
ATOM 607 C C . ILE A 1 79 ? -8.837 6.879 -4.470 1.00 97.94 79 ILE A C 1
ATOM 609 O O . ILE A 1 79 ? -9.774 6.895 -3.669 1.00 97.94 79 ILE A O 1
ATOM 613 N N . LYS A 1 80 ? -8.512 5.776 -5.150 1.00 98.00 80 LYS A N 1
ATOM 614 C CA . LYS A 1 80 ? -9.179 4.490 -4.946 1.00 98.00 80 LYS A CA 1
ATOM 615 C C . LYS A 1 80 ? -8.923 3.946 -3.540 1.00 98.00 80 LYS A C 1
ATOM 617 O O . LYS A 1 80 ? -9.877 3.514 -2.901 1.00 98.00 80 LYS A O 1
ATOM 622 N N . ALA A 1 81 ? -7.679 3.990 -3.065 1.00 98.25 81 ALA A N 1
ATOM 623 C CA . ALA A 1 81 ? -7.305 3.524 -1.733 1.00 98.25 81 ALA A CA 1
ATOM 624 C C . ALA A 1 81 ? -7.959 4.365 -0.629 1.00 98.25 81 ALA A C 1
ATOM 626 O O . ALA A 1 81 ? -8.517 3.802 0.307 1.00 98.25 81 ALA A O 1
ATOM 627 N N . MET A 1 82 ? -7.968 5.696 -0.773 1.00 98.12 82 MET A N 1
ATOM 628 C CA . MET A 1 82 ? -8.641 6.599 0.169 1.00 98.12 82 MET A CA 1
ATOM 629 C C . MET A 1 82 ? -10.129 6.266 0.295 1.00 98.12 82 MET A C 1
ATOM 631 O O . MET A 1 82 ? -10.624 6.058 1.396 1.00 98.12 82 MET A O 1
ATOM 635 N N . ARG A 1 83 ? -10.832 6.137 -0.837 1.00 98.44 83 ARG A N 1
ATOM 636 C CA . ARG A 1 83 ? -12.267 5.813 -0.842 1.00 98.44 83 ARG A CA 1
ATOM 637 C C . ARG A 1 83 ? -12.566 4.432 -0.259 1.00 98.44 83 ARG A C 1
ATOM 639 O O . ARG A 1 83 ? -13.582 4.269 0.411 1.00 98.44 83 ARG A O 1
ATOM 646 N N . ASP A 1 84 ? 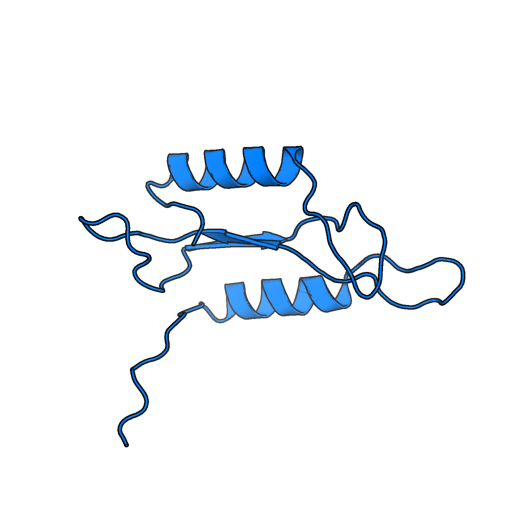-11.717 3.436 -0.524 1.00 98.62 84 ASP A N 1
ATOM 647 C CA . ASP A 1 84 ? -11.878 2.100 0.062 1.00 98.62 84 ASP A CA 1
ATOM 648 C C . ASP A 1 84 ? -11.652 2.131 1.580 1.00 98.62 84 ASP A C 1
ATOM 650 O O . ASP A 1 84 ? -12.475 1.586 2.315 1.00 98.62 84 ASP A O 1
ATOM 654 N N . ALA A 1 85 ? -10.617 2.831 2.056 1.00 98.31 85 ALA A N 1
ATOM 655 C CA . ALA A 1 85 ? -10.354 3.016 3.483 1.00 98.31 85 ALA A CA 1
ATOM 656 C C . ALA A 1 85 ? -11.530 3.713 4.189 1.00 98.31 85 ALA A C 1
ATOM 658 O O . ALA A 1 85 ? -12.077 3.174 5.152 1.00 98.31 85 ALA A O 1
ATOM 659 N N . GLU A 1 86 ? -12.005 4.834 3.639 1.00 97.81 86 GLU A N 1
ATOM 660 C CA . GLU A 1 86 ? -13.158 5.575 4.165 1.00 97.81 86 GLU A CA 1
ATOM 661 C C . GLU A 1 86 ? -14.413 4.694 4.248 1.00 97.81 86 GLU A C 1
ATOM 663 O O . GLU A 1 86 ? -15.140 4.734 5.241 1.00 97.81 86 GLU A O 1
ATOM 668 N N . SER A 1 87 ? -14.653 3.837 3.247 1.00 98.25 87 SER A N 1
ATOM 669 C CA . SER A 1 87 ? -15.804 2.920 3.243 1.00 98.25 87 SER A CA 1
ATOM 670 C C . SER A 1 87 ? -15.780 1.882 4.375 1.00 98.25 87 SER A C 1
ATOM 672 O O . SER A 1 87 ? -16.820 1.309 4.706 1.00 98.25 87 SER A O 1
ATOM 674 N N . ARG A 1 88 ? -14.609 1.654 4.982 1.00 96.62 88 ARG A N 1
ATOM 675 C CA . ARG A 1 88 ? -14.380 0.740 6.112 1.00 96.62 88 ARG A CA 1
ATOM 676 C C . ARG A 1 88 ? -14.325 1.468 7.458 1.00 96.62 88 ARG A C 1
ATOM 678 O O . ARG A 1 88 ? -14.231 0.806 8.487 1.00 96.62 88 ARG A O 1
ATOM 685 N N . GLY A 1 89 ? -14.411 2.801 7.458 1.00 96.56 89 GLY A N 1
ATOM 686 C CA . GLY A 1 89 ? -14.176 3.632 8.642 1.00 96.56 89 GLY A CA 1
ATOM 687 C C . GLY A 1 89 ? -12.696 3.782 9.008 1.00 96.56 89 GLY A C 1
ATOM 688 O O . GLY A 1 89 ? -12.394 4.207 10.120 1.00 96.56 89 GLY A O 1
ATOM 689 N N . ASP A 1 90 ? -11.793 3.435 8.091 1.00 97.94 90 ASP A N 1
ATOM 690 C CA . ASP A 1 90 ? -10.347 3.587 8.241 1.00 97.94 90 ASP A CA 1
ATOM 691 C C . ASP A 1 90 ? -9.851 4.856 7.531 1.00 97.94 90 ASP A C 1
ATOM 693 O O . ASP A 1 90 ? -10.571 5.490 6.754 1.00 97.94 90 ASP A O 1
ATOM 697 N N . GLN A 1 91 ? -8.585 5.198 7.760 1.00 97.81 91 GLN A N 1
ATOM 698 C CA . GLN A 1 91 ? -7.855 6.204 6.987 1.00 97.81 91 GLN A CA 1
ATOM 699 C C . GLN A 1 91 ? -6.570 5.602 6.421 1.00 97.81 91 GLN A C 1
ATOM 701 O O . GLN A 1 91 ? -6.178 4.498 6.801 1.00 97.81 91 GLN A O 1
ATOM 706 N N . LEU A 1 92 ? -5.916 6.318 5.505 1.00 97.12 92 LEU A N 1
ATOM 707 C CA . LEU A 1 92 ? -4.536 5.992 5.149 1.00 97.12 92 LEU A CA 1
ATOM 708 C C . LEU A 1 92 ? -3.620 6.350 6.332 1.00 97.12 92 LEU A C 1
ATOM 710 O O . LEU A 1 92 ? -3.777 7.431 6.900 1.00 97.12 92 LEU A O 1
ATOM 714 N N . VAL A 1 93 ? -2.708 5.447 6.709 1.00 93.38 93 VAL A N 1
ATOM 715 C CA . VAL A 1 93 ? -1.895 5.519 7.944 1.00 93.38 93 VAL A CA 1
ATOM 716 C C . VAL A 1 93 ? -0.415 5.243 7.719 1.00 93.38 93 VAL A C 1
ATOM 718 O O . VAL A 1 93 ? -0.084 4.520 6.751 1.00 93.38 93 VAL A O 1
#

Radius of gyration: 15.09 Å; chains: 1; bounding box: 35×25×48 Å

pLDDT: mean 92.65, std 11.18, range [40.69, 98.62]

Foldseek 3Di:
DDDPDDLADDDPVLVVVQVVQQVVADADPPVRAGADWDWWFKDAADPVRHGPRYTPDIGTAHFPVNHNPDGDGDVVSVVVVQVVNVVVNIGTD

Secondary structure (DSSP, 8-state):
--PPSPS-B--HHHHHHHHHHHHH--B-TTT-PBPP--EEEEE-B-TTS-B-SB--EEEE--BTT--SS---B-HHHHHHHHHHHHHTT-EE-